Protein AF-0000000080647708 (afdb_homodimer)

pLDDT: mean 95.14, std 8.11, range [43.97, 98.75]

Radius of gyration: 17.94 Å; Cα contacts (8 Å, |Δi|>4): 300; chains: 2; bounding box: 40×50×44 Å

Foldseek 3Di:
DPDPVLLQVLQLLLQQLLCCVQPNGHPPRVRSNVLLVQLLVQLQVVCVVVPHDADDSVSSSVSSNVSSNVVVVVVVVVVVVD/DPDPVLLQVLQLLLQQLLCCVQPNGHPPRVRSNVLLVQLLVQLQVVCVVVPHDADDSVSSSVSSNVSSNVVVVVVVVVVVVD

Structure (mmCIF, N/CA/C/O backbone):
data_AF-0000000080647708-model_v1
#
loop_
_entity.id
_entity.type
_entity.pdbx_description
1 polymer 'Transglycosylase-associated protein'
#
loop_
_atom_site.group_PDB
_atom_site.id
_atom_site.type_symbol
_atom_site.label_atom_id
_atom_site.label_alt_id
_atom_site.label_comp_id
_atom_site.label_asym_id
_atom_site.label_entity_id
_atom_site.label_seq_id
_atom_site.pdbx_PDB_ins_code
_atom_site.Cartn_x
_atom_site.Cartn_y
_atom_site.Cartn_z
_atom_site.occupancy
_atom_site.B_iso_or_equiv
_atom_site.auth_seq_id
_atom_site.auth_comp_id
_atom_site.auth_asym_id
_atom_site.auth_atom_id
_atom_site.pdbx_PDB_model_num
ATOM 1 N N . MET A 1 1 ? 17.453 -4.258 -14.383 1 43.97 1 MET A N 1
ATOM 2 C CA . MET A 1 1 ? 16.656 -5.141 -15.234 1 43.97 1 MET A CA 1
ATOM 3 C C . MET A 1 1 ? 16.359 -6.457 -14.531 1 43.97 1 MET A C 1
ATOM 5 O O . MET A 1 1 ? 17.266 -7.082 -13.969 1 43.97 1 MET A O 1
ATOM 9 N N . PHE A 1 2 ? 15.258 -6.461 -14 1 56.5 2 PHE A N 1
ATOM 10 C CA . PHE A 1 2 ? 14.961 -7.703 -13.305 1 56.5 2 PHE A CA 1
ATOM 11 C C . PHE A 1 2 ? 15.195 -8.906 -14.219 1 56.5 2 PHE A C 1
ATOM 13 O O . PHE A 1 2 ? 14.742 -8.914 -15.359 1 56.5 2 PHE A O 1
ATOM 20 N N . SER A 1 3 ? 16.219 -9.617 -13.914 1 75.88 3 SER A N 1
ATOM 21 C CA . SER A 1 3 ? 16.422 -10.875 -14.609 1 75.88 3 SER A CA 1
ATOM 22 C C . SER A 1 3 ? 15.203 -11.789 -14.484 1 75.88 3 SER A C 1
ATOM 24 O O . SER A 1 3 ? 14.352 -11.578 -13.617 1 75.88 3 SER A O 1
ATOM 26 N N . TRP A 1 4 ? 14.969 -12.578 -15.609 1 86.25 4 TRP A N 1
ATOM 27 C CA . TRP A 1 4 ? 13.883 -13.555 -15.656 1 86.25 4 TRP A CA 1
ATOM 28 C C . TRP A 1 4 ? 13.828 -14.367 -14.367 1 86.25 4 TRP A C 1
ATOM 30 O O . TRP A 1 4 ? 12.742 -14.734 -13.906 1 86.25 4 TRP A O 1
ATOM 40 N N . LEU A 1 5 ? 14.984 -14.531 -13.789 1 89.31 5 LEU A N 1
ATOM 41 C CA . LEU A 1 5 ? 15.055 -15.344 -12.57 1 89.31 5 LEU A CA 1
ATOM 42 C C . LEU A 1 5 ? 14.383 -14.625 -11.406 1 89.31 5 LEU A C 1
ATOM 44 O O . LEU A 1 5 ? 13.625 -15.242 -10.648 1 89.31 5 LEU A O 1
ATOM 48 N N . TRP A 1 6 ? 14.664 -13.367 -11.289 1 90.19 6 TRP A N 1
ATOM 49 C CA . TRP A 1 6 ? 14.062 -12.594 -10.211 1 90.19 6 TRP A CA 1
ATOM 50 C C . TRP A 1 6 ? 12.547 -12.523 -10.367 1 90.19 6 TRP A C 1
ATOM 52 O O . TRP A 1 6 ? 11.812 -12.523 -9.375 1 90.19 6 TR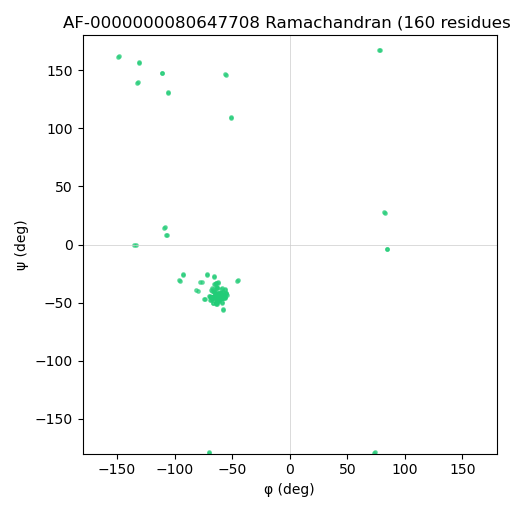P A O 1
ATOM 62 N N . PHE A 1 7 ? 12.164 -12.5 -11.609 1 90.75 7 PHE A N 1
ATOM 63 C CA . PHE A 1 7 ? 10.734 -12.445 -11.898 1 90.75 7 PHE A CA 1
ATOM 64 C C . PHE A 1 7 ? 10.031 -13.695 -11.375 1 90.75 7 PHE A C 1
ATOM 66 O O . PHE A 1 7 ? 8.961 -13.602 -10.773 1 90.75 7 PHE A O 1
ATOM 73 N N . LEU A 1 8 ? 10.664 -14.781 -11.586 1 92.75 8 LEU A N 1
ATOM 74 C CA . LEU A 1 8 ? 10.094 -16.047 -11.156 1 92.75 8 LEU A CA 1
ATOM 75 C C . LEU A 1 8 ? 10.062 -16.156 -9.641 1 92.75 8 LEU A C 1
ATOM 77 O O . LEU A 1 8 ? 9.055 -16.562 -9.055 1 92.75 8 LEU A O 1
ATOM 81 N N . ILE A 1 9 ? 11.164 -15.773 -9.062 1 96.19 9 ILE A N 1
ATOM 82 C CA . ILE A 1 9 ? 11.281 -15.844 -7.605 1 96.19 9 ILE A CA 1
ATOM 83 C C . ILE A 1 9 ? 10.242 -14.922 -6.961 1 96.19 9 ILE A C 1
ATOM 85 O O . ILE A 1 9 ? 9.539 -15.328 -6.031 1 96.19 9 ILE A O 1
ATOM 89 N N . ILE A 1 10 ? 10.156 -13.688 -7.48 1 96.44 10 ILE A N 1
ATOM 90 C CA . ILE A 1 10 ? 9.188 -12.719 -6.977 1 96.44 10 ILE A CA 1
ATOM 91 C C . ILE A 1 10 ? 7.777 -13.289 -7.102 1 96.44 10 ILE A C 1
ATOM 93 O O . ILE A 1 10 ? 6.973 -13.18 -6.172 1 96.44 10 ILE A O 1
ATOM 97 N N . GLY A 1 11 ? 7.527 -13.852 -8.219 1 96.56 11 GLY A N 1
ATOM 98 C CA . GLY A 1 11 ? 6.223 -14.438 -8.469 1 96.56 11 GLY A CA 1
ATOM 99 C C . GLY A 1 11 ? 5.867 -15.539 -7.488 1 96.56 11 GLY A C 1
ATOM 100 O O . GLY A 1 11 ? 4.754 -15.57 -6.957 1 96.56 11 GLY A O 1
ATOM 101 N N . ILE A 1 12 ? 6.836 -16.375 -7.258 1 97.88 12 ILE A N 1
ATOM 102 C CA . ILE A 1 12 ? 6.609 -17.516 -6.383 1 97.88 12 ILE A CA 1
ATOM 103 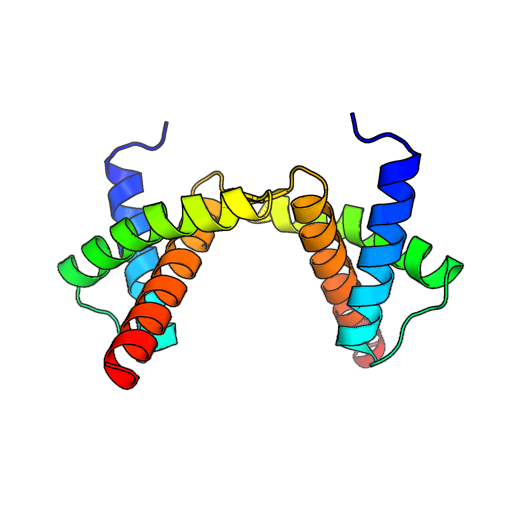C C . ILE A 1 12 ? 6.379 -17.031 -4.953 1 97.88 12 ILE A C 1
ATOM 105 O O . ILE A 1 12 ? 5.449 -17.484 -4.285 1 97.88 12 ILE A O 1
ATOM 109 N N . ILE A 1 13 ? 7.176 -16.156 -4.523 1 98.44 13 ILE A N 1
ATOM 110 C CA . ILE A 1 13 ? 7.062 -15.625 -3.168 1 98.44 13 ILE A CA 1
ATOM 111 C C . ILE A 1 13 ? 5.73 -14.891 -3.012 1 98.44 13 ILE A C 1
ATOM 113 O O . ILE A 1 13 ? 5 -15.117 -2.043 1 98.44 13 ILE A O 1
ATOM 117 N N . ALA A 1 14 ? 5.457 -14.016 -4.004 1 98.75 14 ALA A N 1
ATOM 118 C CA . ALA A 1 14 ? 4.234 -13.219 -3.934 1 98.75 14 ALA A CA 1
ATOM 119 C C . ALA A 1 14 ? 2.996 -14.109 -3.99 1 98.75 14 ALA A C 1
ATOM 121 O O . ALA A 1 14 ? 2.025 -13.875 -3.266 1 98.75 14 ALA A O 1
ATOM 122 N N . GLY A 1 15 ? 3.033 -15.039 -4.855 1 98.62 15 GLY A N 1
ATOM 123 C CA . GLY A 1 15 ? 1.925 -15.977 -4.93 1 98.62 15 GLY A CA 1
ATOM 124 C C . GLY A 1 15 ? 1.7 -16.734 -3.639 1 98.62 15 GLY A C 1
ATOM 125 O O . GLY A 1 15 ? 0.561 -16.906 -3.203 1 98.62 15 GLY A O 1
ATOM 126 N N . TRP A 1 16 ? 2.797 -17.234 -3.078 1 98.69 16 TRP A N 1
ATOM 127 C CA . TRP A 1 16 ? 2.742 -17.953 -1.802 1 98.69 16 TRP A CA 1
ATOM 128 C C . TRP A 1 16 ? 2.156 -17.047 -0.711 1 98.69 16 TRP A C 1
ATOM 130 O O . TRP A 1 16 ? 1.28 -17.484 0.043 1 98.69 16 TRP A O 1
ATOM 140 N N . LEU A 1 17 ? 2.588 -15.883 -0.644 1 98.62 17 LEU A N 1
ATOM 141 C CA . LEU A 1 17 ? 2.09 -14.922 0.334 1 98.62 17 LEU A CA 1
ATOM 142 C C . LEU A 1 17 ? 0.599 -14.672 0.138 1 98.62 17 LEU A C 1
ATOM 144 O O . LEU A 1 17 ? -0.159 -14.617 1.11 1 98.62 17 LEU A O 1
ATOM 148 N N . ALA A 1 18 ? 0.232 -14.469 -1.097 1 98.75 18 ALA A N 1
ATOM 149 C CA . ALA A 1 18 ? -1.18 -14.234 -1.39 1 98.75 18 ALA A CA 1
ATOM 150 C C . ALA A 1 18 ? -2.039 -15.406 -0.922 1 98.75 18 ALA A C 1
ATOM 152 O O . ALA A 1 18 ? -3.127 -15.203 -0.376 1 98.75 18 ALA A O 1
ATOM 153 N N . GLY A 1 19 ? -1.562 -16.578 -1.135 1 98.44 19 GLY A N 1
ATOM 154 C CA . GLY A 1 19 ? -2.256 -17.766 -0.662 1 98.44 19 GLY A CA 1
ATOM 155 C C . GLY A 1 19 ? -2.385 -17.828 0.848 1 98.44 19 GLY A C 1
ATOM 156 O O . GLY A 1 19 ? -3.461 -18.125 1.374 1 98.44 19 GLY A O 1
ATOM 157 N N . ARG A 1 20 ? -1.35 -17.5 1.48 1 98.19 20 ARG A N 1
ATOM 158 C CA . ARG A 1 20 ? -1.358 -17.5 2.939 1 98.19 20 ARG A CA 1
ATOM 159 C C . ARG A 1 20 ? -2.371 -16.5 3.48 1 98.19 20 ARG A C 1
ATOM 161 O O . ARG A 1 20 ? -3.035 -16.75 4.484 1 98.19 20 ARG A O 1
ATOM 168 N N . ILE A 1 21 ? -2.562 -15.508 2.854 1 98.19 21 ILE A N 1
ATOM 169 C CA . ILE A 1 21 ? -3.439 -14.422 3.285 1 98.19 21 ILE A CA 1
ATOM 170 C C . ILE A 1 21 ? -4.891 -14.789 2.99 1 98.19 21 ILE A C 1
ATOM 172 O O . ILE A 1 21 ? -5.781 -14.516 3.801 1 98.19 21 ILE A O 1
ATOM 176 N N . THR A 1 22 ? -5.102 -15.383 1.878 1 97.56 22 THR A N 1
ATOM 177 C CA . THR A 1 22 ? -6.477 -15.531 1.408 1 97.56 22 THR A CA 1
ATOM 178 C C . THR A 1 22 ? -7.039 -16.891 1.797 1 97.56 22 THR A C 1
ATOM 180 O O . THR A 1 22 ? -8.25 -17.047 1.973 1 97.56 22 THR A O 1
ATOM 183 N N . ARG A 1 23 ? -6.16 -17.844 1.847 1 95.94 23 ARG A N 1
ATOM 184 C CA . ARG A 1 23 ? -6.715 -19.172 2.062 1 95.94 23 ARG A CA 1
ATOM 185 C C . ARG A 1 23 ? -5.938 -19.922 3.141 1 95.94 23 ARG A C 1
ATOM 187 O O . ARG A 1 23 ? -6.23 -21.078 3.428 1 95.94 23 ARG A O 1
ATOM 194 N N . GLY A 1 24 ? -4.969 -19.312 3.664 1 97.25 24 GLY A N 1
ATOM 195 C CA . GLY A 1 24 ? -4.223 -19.891 4.77 1 97.25 24 GLY A CA 1
ATOM 196 C C . GLY A 1 24 ? -3.131 -20.844 4.316 1 97.25 24 GLY A C 1
ATOM 197 O O . GLY A 1 24 ? -2.357 -21.344 5.137 1 97.25 24 GLY A O 1
ATOM 198 N N . LYS A 1 25 ? -3.025 -21.094 3.078 1 97.25 25 LYS A N 1
ATOM 199 C CA . LYS A 1 25 ? -1.978 -21.984 2.564 1 97.25 25 LYS A CA 1
ATOM 200 C C . LYS A 1 25 ? -1.551 -21.562 1.16 1 97.25 25 LYS A C 1
ATOM 202 O O . LYS A 1 25 ? -2.277 -20.844 0.473 1 97.25 25 LYS A O 1
ATOM 207 N N . GLY A 1 26 ? -0.369 -22.016 0.72 1 97.06 26 GLY A N 1
ATOM 208 C CA . GLY A 1 26 ? 0.099 -21.75 -0.631 1 97.06 26 GLY A CA 1
ATOM 209 C C . GLY A 1 26 ? -0.686 -22.5 -1.692 1 97.06 26 GLY A C 1
ATOM 210 O O . GLY A 1 26 ? -1.611 -23.25 -1.374 1 97.06 26 GLY A O 1
ATOM 211 N N . PHE A 1 27 ? -0.276 -22.297 -2.93 1 97.75 27 PHE A N 1
ATOM 212 C CA . PHE A 1 27 ? -0.912 -22.922 -4.082 1 97.75 27 PHE A CA 1
ATOM 213 C C . PHE A 1 27 ? -0.013 -24 -4.68 1 97.75 27 PHE A C 1
ATOM 215 O O . PHE A 1 27 ? -0.294 -24.516 -5.762 1 97.75 27 PHE A O 1
ATOM 222 N N . GLY A 1 28 ? 0.939 -24.359 -3.914 1 97.12 28 GLY A N 1
ATOM 223 C CA . GLY A 1 28 ? 1.996 -25.141 -4.531 1 97.12 28 GLY A CA 1
ATOM 224 C C . GLY A 1 28 ? 2.959 -24.297 -5.352 1 97.12 28 GLY A C 1
ATOM 225 O O . GLY A 1 28 ? 2.725 -23.109 -5.57 1 97.12 28 GLY A O 1
ATOM 226 N N . LEU A 1 29 ? 4.105 -24.875 -5.742 1 96.75 29 LEU A N 1
ATOM 227 C CA . LEU A 1 29 ? 5.152 -24.125 -6.434 1 96.75 29 LEU A CA 1
ATOM 228 C C . LEU A 1 29 ? 4.617 -23.5 -7.723 1 96.75 29 LEU A C 1
ATOM 230 O O . LEU A 1 29 ? 4.766 -22.297 -7.949 1 96.75 29 LEU A O 1
ATOM 234 N N . VAL A 1 30 ? 4.082 -24.312 -8.555 1 97 30 VAL A N 1
ATOM 235 C CA . VAL A 1 30 ? 3.568 -23.859 -9.844 1 97 30 VAL A CA 1
ATOM 236 C C . VAL A 1 30 ? 2.395 -22.906 -9.625 1 97 30 VAL A C 1
ATOM 238 O O . VAL A 1 30 ? 2.301 -21.859 -10.281 1 97 30 VAL A O 1
ATOM 241 N N . GLY A 1 31 ? 1.458 -23.234 -8.719 1 97.81 31 GLY A N 1
ATOM 242 C CA . GLY A 1 31 ? 0.325 -22.375 -8.406 1 97.81 31 GLY A CA 1
ATOM 243 C C . GLY A 1 31 ? 0.734 -21.016 -7.867 1 97.81 31 GLY A C 1
ATOM 244 O O . GLY A 1 31 ? 0.149 -20 -8.234 1 97.81 31 GLY A O 1
ATOM 245 N N . ASN A 1 32 ? 1.68 -21.016 -7.039 1 98.56 32 ASN A N 1
ATOM 246 C CA . ASN A 1 32 ? 2.219 -19.766 -6.52 1 98.56 32 ASN A CA 1
ATOM 247 C C . ASN A 1 32 ? 2.814 -18.906 -7.629 1 98.56 32 ASN A C 1
ATOM 249 O O . ASN A 1 32 ? 2.635 -17.688 -7.641 1 98.56 32 ASN A O 1
ATOM 253 N N . MET A 1 33 ? 3.49 -19.547 -8.484 1 97.88 33 MET A N 1
ATOM 254 C CA . MET A 1 33 ? 4.094 -18.828 -9.609 1 97.88 33 MET A CA 1
ATOM 255 C C . MET A 1 33 ? 3.021 -18.188 -10.484 1 97.88 33 MET A C 1
ATOM 257 O O . MET A 1 33 ? 3.141 -17.031 -10.875 1 97.88 33 MET A O 1
ATOM 261 N N . VAL A 1 34 ? 2.031 -18.969 -10.844 1 97.94 34 VAL A N 1
ATOM 262 C CA . VAL A 1 34 ? 0.954 -18.5 -11.703 1 97.94 34 VAL A CA 1
ATOM 263 C C . VAL A 1 34 ? 0.217 -17.344 -11.023 1 97.94 34 VAL A C 1
ATOM 265 O O . VAL A 1 34 ? -0.001 -16.297 -11.641 1 97.94 34 VAL A O 1
ATOM 268 N N . MET A 1 35 ? -0.093 -17.516 -9.797 1 98.06 35 MET A N 1
ATOM 269 C CA . MET A 1 35 ? -0.817 -16.484 -9.07 1 98.06 35 MET A CA 1
ATOM 270 C C . MET A 1 35 ? 0.033 -15.227 -8.922 1 98.06 35 MET A C 1
ATOM 272 O O . MET A 1 35 ? -0.485 -14.109 -8.984 1 98.06 35 MET A O 1
ATOM 276 N N . GLY A 1 36 ? 1.309 -15.43 -8.641 1 97.75 36 GLY A N 1
ATOM 277 C CA . GLY A 1 36 ? 2.221 -14.297 -8.539 1 97.75 36 GLY A CA 1
ATOM 278 C C . GLY A 1 36 ? 2.312 -13.492 -9.82 1 97.75 36 GLY A C 1
ATOM 279 O O . GLY A 1 36 ? 2.361 -12.266 -9.789 1 97.75 36 GLY A O 1
ATOM 280 N N . VAL A 1 37 ? 2.352 -14.203 -10.898 1 97.44 37 VAL A N 1
ATOM 281 C CA . VAL A 1 37 ? 2.408 -13.562 -12.203 1 97.44 37 VAL A CA 1
ATOM 282 C C . VAL A 1 37 ? 1.134 -12.758 -12.445 1 97.44 37 VAL A C 1
ATOM 284 O O . VAL A 1 37 ? 1.193 -11.594 -12.844 1 97.44 37 VAL A O 1
ATOM 287 N N . ILE A 1 38 ? 0.023 -13.367 -12.242 1 98.38 38 ILE A N 1
ATOM 288 C CA . ILE A 1 38 ? -1.248 -12.664 -12.352 1 98.38 38 ILE A CA 1
ATOM 289 C C . ILE A 1 38 ? -1.242 -11.445 -11.43 1 98.38 38 ILE A C 1
ATOM 291 O O . ILE A 1 38 ? -1.651 -10.352 -11.828 1 98.38 38 ILE A O 1
ATOM 295 N N . GLY A 1 39 ? -0.738 -11.633 -10.289 1 98.44 39 GLY A N 1
ATOM 296 C CA . GLY A 1 39 ? -0.662 -10.57 -9.305 1 98.44 39 GLY A CA 1
ATOM 297 C C . GLY A 1 39 ? 0.226 -9.422 -9.734 1 98.44 39 GLY A C 1
ATOM 298 O O . GLY A 1 39 ? -0.085 -8.258 -9.469 1 98.44 39 GLY A O 1
ATOM 299 N N . ALA A 1 40 ? 1.321 -9.727 -10.281 1 97.44 40 ALA A N 1
ATOM 300 C CA . ALA A 1 40 ? 2.238 -8.695 -10.758 1 97.44 40 ALA A CA 1
ATOM 301 C C . ALA A 1 40 ? 1.559 -7.785 -11.781 1 97.44 40 ALA A C 1
ATOM 303 O O . ALA A 1 40 ? 1.735 -6.566 -11.75 1 97.44 40 ALA A O 1
ATOM 304 N N . PHE A 1 41 ? 0.837 -8.375 -12.672 1 97.5 41 PHE A N 1
ATOM 305 C CA . PHE A 1 41 ? 0.137 -7.594 -13.688 1 97.5 41 PHE A CA 1
ATOM 306 C C . PHE A 1 41 ? -0.996 -6.785 -13.062 1 97.5 41 PHE A C 1
ATOM 308 O O . PHE A 1 41 ? -1.128 -5.59 -13.328 1 97.5 41 PHE A O 1
ATOM 315 N N . VAL A 1 42 ? -1.804 -7.43 -12.242 1 98.19 42 VAL A N 1
ATOM 316 C CA . VAL A 1 42 ? -2.928 -6.762 -11.594 1 98.19 42 VAL A CA 1
ATOM 317 C C . VAL A 1 42 ? -2.41 -5.691 -10.633 1 98.19 42 VAL A C 1
ATOM 319 O O . VAL A 1 42 ? -2.91 -4.566 -10.617 1 98.19 42 VAL A O 1
ATOM 322 N N . GLY A 1 43 ? -1.405 -6.078 -9.859 1 98 43 GLY A N 1
ATOM 323 C CA . GLY A 1 43 ? -0.799 -5.137 -8.93 1 98 43 GLY A CA 1
ATOM 324 C C . GLY A 1 43 ? -0.185 -3.932 -9.617 1 98 43 GLY A C 1
ATOM 325 O O . GLY A 1 43 ? -0.342 -2.801 -9.156 1 98 43 GLY A O 1
ATOM 326 N N . GLY A 1 44 ? 0.56 -4.246 -10.656 1 96.75 44 GLY A N 1
ATOM 327 C CA . GLY A 1 44 ? 1.103 -3.145 -11.438 1 96.75 44 GLY A CA 1
ATOM 328 C C . GLY A 1 44 ? 0.038 -2.186 -11.938 1 96.75 44 GLY A C 1
ATOM 329 O O . GLY A 1 44 ? 0.218 -0.967 -11.883 1 96.75 44 GLY A O 1
ATOM 330 N N . PHE A 1 45 ? -1.048 -2.742 -12.398 1 97.56 45 PHE A N 1
ATOM 331 C CA . PHE A 1 45 ? -2.156 -1.936 -12.891 1 97.56 45 PHE A CA 1
ATOM 332 C C . PHE A 1 45 ? -2.805 -1.149 -11.758 1 97.56 45 PHE A C 1
ATOM 334 O O . PHE A 1 45 ? -3.01 0.061 -11.875 1 97.56 45 PHE A O 1
ATOM 341 N N . LEU A 1 46 ? -3.062 -1.782 -10.625 1 97.25 46 LEU A N 1
ATOM 342 C CA . LEU A 1 46 ? -3.734 -1.167 -9.484 1 97.25 46 LEU A CA 1
ATOM 343 C C . LEU A 1 46 ? -2.869 -0.075 -8.867 1 97.25 46 LEU A C 1
ATOM 345 O O . LEU A 1 46 ? -3.363 1.009 -8.547 1 97.25 46 LEU A O 1
ATOM 349 N N . PHE A 1 47 ? -1.616 -0.416 -8.594 1 97.81 47 PHE A N 1
ATOM 350 C CA . PHE A 1 47 ? -0.692 0.567 -8.039 1 97.81 47 PHE A CA 1
ATOM 351 C C . PHE A 1 47 ? -0.538 1.755 -8.984 1 97.81 47 PHE A C 1
ATOM 353 O O . PHE A 1 47 ? -0.487 2.904 -8.539 1 97.81 47 PHE A O 1
ATOM 360 N N . GLY A 1 48 ? -0.521 1.468 -10.25 1 96.62 48 GLY A N 1
ATOM 361 C CA . GLY A 1 48 ? -0.465 2.533 -11.234 1 96.62 48 GLY A CA 1
ATOM 362 C C . GLY A 1 48 ? -1.679 3.443 -11.203 1 96.62 48 GLY A C 1
ATOM 363 O O . GLY A 1 48 ? -1.554 4.66 -11.359 1 96.62 48 GLY A O 1
ATOM 364 N N . LEU A 1 49 ? -2.824 2.893 -10.969 1 95.25 49 LEU A N 1
ATOM 365 C CA . LEU A 1 49 ? -4.074 3.645 -10.945 1 95.25 49 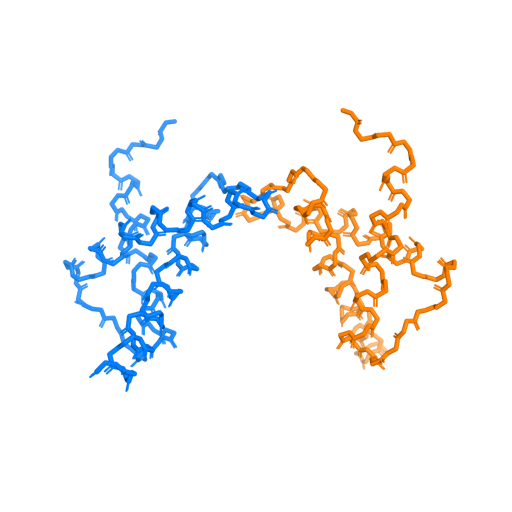LEU A CA 1
ATOM 366 C C . LEU A 1 49 ? -4.086 4.641 -9.789 1 95.25 49 LEU A C 1
ATOM 368 O O . LEU A 1 49 ? -4.719 5.695 -9.883 1 95.25 49 LEU A O 1
ATOM 372 N N . VAL A 1 50 ? -3.342 4.285 -8.727 1 95.25 50 VAL A N 1
ATOM 373 C CA . VAL A 1 50 ? -3.414 5.141 -7.551 1 95.25 50 VAL A CA 1
ATOM 374 C C . VAL A 1 50 ? -2.127 5.949 -7.422 1 95.25 50 VAL A C 1
ATOM 376 O O . VAL A 1 50 ? -1.861 6.543 -6.371 1 95.25 50 VAL A O 1
ATOM 379 N N . GLY A 1 51 ? -1.365 5.84 -8.422 1 95.81 51 GLY A N 1
ATOM 380 C CA . GLY A 1 51 ? -0.169 6.668 -8.445 1 95.81 51 GLY A CA 1
ATOM 381 C C . GLY A 1 51 ? 0.975 6.086 -7.633 1 95.81 51 GLY A C 1
ATOM 382 O O . GLY A 1 51 ? 1.763 6.828 -7.043 1 95.81 51 GLY A O 1
ATOM 383 N N . LEU A 1 52 ? 0.974 4.871 -7.535 1 96.69 52 LEU A N 1
ATOM 384 C CA . LEU A 1 52 ? 2.076 4.184 -6.875 1 96.69 52 LEU A CA 1
ATOM 385 C C . LEU A 1 52 ? 2.898 3.381 -7.875 1 96.69 52 LEU A C 1
ATOM 387 O O . LEU A 1 52 ? 2.377 2.943 -8.906 1 96.69 52 LEU A O 1
ATOM 391 N N . SER A 1 53 ? 4.094 3.314 -7.59 1 96.62 53 SER A N 1
ATOM 392 C CA . SER A 1 53 ? 4.98 2.459 -8.367 1 96.62 53 SER A CA 1
ATOM 393 C C . SER A 1 53 ? 5.852 1.596 -7.465 1 96.62 53 SER A C 1
ATOM 395 O O . SER A 1 53 ? 6.316 2.055 -6.418 1 96.62 53 SER A O 1
ATOM 397 N N . ALA A 1 54 ? 5.98 0.359 -7.93 1 95.56 54 ALA A N 1
ATOM 398 C CA . ALA A 1 54 ? 6.805 -0.584 -7.18 1 95.56 54 ALA A CA 1
ATOM 399 C C . ALA A 1 54 ? 8.141 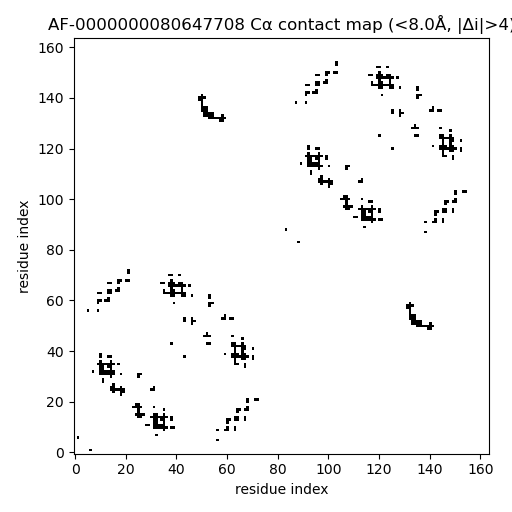-0.827 -7.887 1 95.56 54 ALA A C 1
ATOM 401 O O . ALA A 1 54 ? 8.172 -1.05 -9.094 1 95.56 54 ALA A O 1
ATOM 402 N N . HIS A 1 55 ? 9.109 -0.696 -7.062 1 92.75 55 HIS A N 1
ATOM 403 C CA . HIS A 1 55 ? 10.453 -0.914 -7.594 1 92.75 55 HIS A CA 1
ATOM 404 C C . HIS A 1 55 ? 11.25 -1.861 -6.703 1 92.75 55 HIS A C 1
ATOM 406 O O . HIS A 1 55 ? 10.875 -2.102 -5.551 1 92.75 55 HIS A O 1
ATOM 412 N N . GLY A 1 56 ? 12.258 -2.475 -7.32 1 92.19 56 GLY A N 1
ATOM 413 C CA . GLY A 1 56 ? 13.117 -3.365 -6.559 1 92.19 56 GLY A CA 1
ATOM 414 C C . GLY A 1 56 ? 12.461 -4.684 -6.211 1 92.19 56 GLY A C 1
ATOM 415 O O . GLY A 1 56 ? 11.352 -4.969 -6.668 1 92.19 56 GLY A O 1
ATOM 416 N N . PHE A 1 57 ? 13.234 -5.438 -5.527 1 94.06 57 PHE A N 1
ATOM 417 C CA . PHE A 1 57 ? 12.812 -6.797 -5.191 1 94.06 57 PHE A CA 1
ATOM 418 C C . PHE A 1 57 ? 11.641 -6.777 -4.223 1 94.06 57 PHE A C 1
ATOM 420 O O . PHE A 1 57 ? 10.594 -7.363 -4.5 1 94.06 57 PHE A O 1
ATOM 427 N N . VAL A 1 58 ? 11.727 -6.02 -3.242 1 95.94 58 VAL A N 1
ATOM 428 C CA . VAL A 1 58 ? 10.734 -6.008 -2.172 1 95.94 58 VAL A CA 1
ATOM 429 C C . VAL A 1 58 ? 9.453 -5.328 -2.66 1 95.94 58 VAL A C 1
ATOM 431 O O . VAL A 1 58 ? 8.352 -5.836 -2.441 1 95.94 58 VAL A O 1
ATOM 434 N N . GLY A 1 59 ? 9.578 -4.16 -3.32 1 96.88 59 GLY A N 1
ATOM 435 C CA . GLY A 1 59 ? 8.422 -3.461 -3.857 1 96.88 59 GLY A CA 1
ATOM 436 C C . GLY A 1 59 ? 7.605 -4.309 -4.812 1 96.88 59 GLY A C 1
ATOM 437 O O . GLY A 1 59 ? 6.371 -4.262 -4.793 1 96.88 59 GLY A O 1
ATOM 438 N N . SER A 1 60 ? 8.305 -5.066 -5.598 1 96.69 60 SER A N 1
ATOM 439 C CA . SER A 1 60 ? 7.641 -5.934 -6.562 1 96.69 60 SER A CA 1
ATOM 440 C C . SER A 1 60 ? 6.859 -7.043 -5.867 1 96.69 60 SER A C 1
ATOM 442 O O . SER A 1 60 ? 5.781 -7.426 -6.32 1 96.69 60 SER A O 1
ATOM 444 N N . ILE A 1 61 ? 7.477 -7.547 -4.824 1 98.12 61 ILE A N 1
ATOM 445 C CA . ILE A 1 61 ? 6.805 -8.602 -4.07 1 98.12 61 ILE A CA 1
ATOM 446 C C . ILE A 1 61 ? 5.52 -8.055 -3.455 1 98.12 61 ILE A C 1
ATOM 448 O O . ILE A 1 61 ? 4.469 -8.695 -3.512 1 98.12 61 ILE A O 1
ATOM 452 N N . ILE A 1 62 ? 5.613 -6.848 -2.91 1 98.38 62 ILE A N 1
ATOM 453 C CA . ILE A 1 62 ? 4.457 -6.219 -2.279 1 98.38 62 ILE A CA 1
ATOM 454 C C . ILE A 1 62 ? 3.369 -5.977 -3.322 1 98.38 62 ILE A C 1
ATOM 456 O O . ILE A 1 62 ? 2.213 -6.359 -3.123 1 98.38 62 ILE A O 1
ATOM 460 N N . ALA A 1 63 ? 3.723 -5.352 -4.426 1 98.25 63 ALA A N 1
ATOM 461 C CA . ALA A 1 63 ? 2.752 -5.043 -5.473 1 98.25 63 ALA A CA 1
ATOM 462 C C . ALA A 1 63 ? 2.111 -6.316 -6.02 1 98.25 63 ALA A C 1
ATOM 464 O O . ALA A 1 63 ? 0.898 -6.363 -6.238 1 98.25 63 ALA A O 1
ATOM 465 N N . ALA A 1 64 ? 2.953 -7.289 -6.289 1 98.5 64 ALA A N 1
ATOM 466 C CA . ALA A 1 64 ? 2.453 -8.547 -6.84 1 98.5 64 ALA A CA 1
ATOM 467 C C . ALA A 1 64 ? 1.548 -9.258 -5.84 1 98.5 64 ALA A C 1
ATOM 469 O O . ALA A 1 64 ? 0.543 -9.867 -6.223 1 98.5 64 ALA A O 1
ATOM 470 N N . THR A 1 65 ? 1.9 -9.25 -4.559 1 98.75 65 THR A N 1
ATOM 471 C CA . THR A 1 65 ? 1.083 -9.883 -3.525 1 98.75 65 THR A CA 1
ATOM 472 C C . THR A 1 65 ? -0.28 -9.195 -3.428 1 98.75 65 THR A C 1
ATOM 474 O O . THR A 1 65 ? -1.316 -9.867 -3.453 1 98.75 65 THR A O 1
ATOM 477 N N . VAL A 1 66 ? -0.263 -7.836 -3.373 1 98.62 66 VAL A N 1
ATOM 478 C CA . VAL A 1 66 ? -1.507 -7.074 -3.303 1 98.62 66 VAL A CA 1
ATOM 479 C C . VAL A 1 66 ? -2.359 -7.367 -4.535 1 98.62 66 VAL A C 1
ATOM 481 O O . VAL A 1 66 ? -3.572 -7.562 -4.43 1 98.62 66 VAL A O 1
ATOM 484 N N . GLY A 1 67 ? -1.724 -7.367 -5.629 1 98.56 67 GLY A N 1
ATOM 485 C CA . GLY A 1 67 ? -2.416 -7.672 -6.871 1 98.56 67 GLY A CA 1
ATOM 486 C C . GLY A 1 67 ? -3.064 -9.047 -6.871 1 98.56 67 GLY A C 1
ATOM 487 O O . GLY A 1 67 ? -4.219 -9.188 -7.27 1 98.56 67 GLY A O 1
ATOM 488 N N . ALA A 1 68 ? -2.295 -9.992 -6.422 1 98.75 68 ALA A N 1
ATOM 489 C CA . ALA A 1 68 ? -2.807 -11.359 -6.387 1 98.75 68 ALA A CA 1
ATOM 490 C C . ALA A 1 68 ? -3.965 -11.492 -5.402 1 98.75 68 ALA A C 1
ATOM 492 O O . ALA A 1 68 ? -4.98 -12.117 -5.707 1 98.75 68 ALA A O 1
ATOM 493 N N . VAL A 1 69 ? -3.867 -10.945 -4.242 1 98.75 69 VAL A N 1
ATOM 494 C CA . VAL A 1 69 ? -4.926 -10.977 -3.24 1 98.75 69 VAL A CA 1
ATOM 495 C C . VAL A 1 69 ? -6.195 -10.336 -3.805 1 98.75 69 VAL A C 1
ATOM 497 O O . VAL A 1 69 ? -7.285 -10.891 -3.68 1 98.75 69 VAL A O 1
ATOM 500 N N . ALA A 1 70 ? -6.035 -9.156 -4.352 1 98.69 70 ALA A N 1
ATOM 501 C CA . ALA A 1 70 ? -7.176 -8.469 -4.953 1 98.69 70 ALA A CA 1
ATOM 502 C C . ALA A 1 70 ? -7.828 -9.328 -6.031 1 98.69 70 ALA A C 1
ATOM 504 O O . ALA A 1 70 ? -9.055 -9.406 -6.113 1 98.69 70 ALA A O 1
ATOM 505 N N . PHE A 1 71 ? -6.988 -9.914 -6.898 1 98.19 71 PHE A N 1
ATOM 506 C CA . PHE A 1 71 ? -7.48 -10.773 -7.965 1 98.19 71 PHE A CA 1
ATOM 507 C C . PHE A 1 71 ? -8.312 -11.914 -7.395 1 98.19 71 PHE A C 1
ATOM 509 O O . PHE A 1 71 ? -9.414 -12.195 -7.879 1 98.19 71 PHE A O 1
ATOM 516 N N . ILE A 1 72 ? -7.824 -12.57 -6.328 1 98.12 72 ILE A N 1
ATOM 517 C CA . ILE A 1 72 ? -8.492 -13.719 -5.734 1 98.12 72 ILE A CA 1
ATOM 518 C C . ILE A 1 72 ? -9.82 -13.281 -5.109 1 98.12 72 ILE A C 1
ATOM 520 O O . ILE A 1 72 ? -10.859 -13.906 -5.336 1 98.12 72 ILE A O 1
ATOM 524 N N . TYR A 1 73 ? -9.805 -12.242 -4.41 1 97.81 73 TYR A N 1
ATOM 525 C CA . TYR A 1 73 ? -11.031 -11.781 -3.771 1 97.81 73 TYR A CA 1
ATOM 526 C C . TYR A 1 73 ? -12.055 -11.328 -4.812 1 97.81 73 TYR A C 1
ATOM 528 O O . TYR A 1 73 ?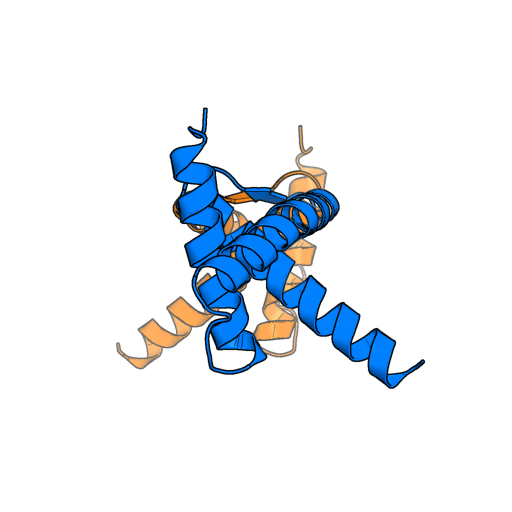 -13.258 -11.5 -4.621 1 97.81 73 TYR A O 1
ATOM 536 N N . LEU A 1 74 ? -11.531 -10.68 -5.863 1 97.62 74 LEU A N 1
ATOM 537 C CA . LEU A 1 74 ? -12.43 -10.289 -6.945 1 97.62 74 LEU A CA 1
ATOM 538 C C . LEU A 1 74 ? -13.078 -11.508 -7.586 1 97.62 74 LEU A C 1
ATOM 540 O O . LEU A 1 74 ? -14.289 -11.523 -7.816 1 97.62 74 LEU A O 1
ATOM 544 N N . THR A 1 75 ? -12.25 -12.492 -7.891 1 96.38 75 THR A N 1
ATOM 545 C CA . THR A 1 75 ? -12.758 -13.695 -8.531 1 96.38 75 THR A CA 1
ATOM 546 C C . THR A 1 75 ? -13.742 -14.422 -7.617 1 96.38 75 THR A C 1
ATOM 548 O O . THR A 1 75 ? -14.758 -14.945 -8.078 1 96.38 75 THR A O 1
ATOM 551 N N . ARG A 1 76 ? -13.492 -14.414 -6.324 1 96.5 76 ARG A N 1
ATOM 552 C CA . ARG A 1 76 ? -14.406 -15.023 -5.367 1 96.5 76 ARG A CA 1
ATOM 553 C C . ARG A 1 76 ? -15.734 -14.266 -5.316 1 96.5 76 ARG A C 1
ATOM 555 O O . ARG A 1 76 ? -16.797 -14.875 -5.219 1 96.5 76 ARG A O 1
ATOM 562 N N . TYR A 1 77 ? -15.609 -13.047 -5.273 1 97.06 77 TYR A N 1
ATOM 563 C CA . TYR A 1 77 ? -16.797 -12.203 -5.227 1 97.06 77 TYR A CA 1
ATOM 564 C C . TYR A 1 77 ? -17.672 -12.414 -6.461 1 97.06 77 TYR A C 1
ATOM 566 O O . TYR A 1 77 ? -18.891 -12.547 -6.352 1 97.06 77 TYR A O 1
ATOM 574 N N . LEU A 1 78 ? -17 -12.477 -7.688 1 96.38 78 LEU A N 1
ATOM 575 C CA . LEU A 1 78 ? -17.719 -12.648 -8.945 1 96.38 78 LEU A CA 1
ATOM 576 C C . LEU A 1 78 ? -18.391 -14.008 -9 1 96.38 78 LEU A C 1
ATOM 578 O O . LEU A 1 78 ? -19.5 -14.133 -9.539 1 96.38 78 LEU A O 1
ATOM 582 N N . LYS A 1 79 ? -17.766 -15 -8.422 1 95.31 79 LYS A N 1
ATOM 583 C CA . LYS A 1 79 ? -18.344 -16.344 -8.406 1 95.31 79 LYS A CA 1
ATOM 584 C C . LYS A 1 79 ? -19.547 -16.422 -7.465 1 95.31 79 LYS A C 1
ATOM 586 O O . LYS A 1 79 ? -20.469 -17.203 -7.684 1 95.31 79 LYS A O 1
ATOM 591 N N . LYS A 1 80 ? -19.531 -15.547 -6.48 1 94.81 80 LYS A N 1
ATOM 592 C CA . LYS A 1 80 ? -20.625 -15.523 -5.516 1 94.81 80 LYS A CA 1
ATOM 593 C C . LYS A 1 80 ? -21.875 -14.852 -6.105 1 94.81 80 LYS A C 1
ATOM 595 O O . LYS A 1 80 ? -23 -15.25 -5.812 1 94.81 80 LYS A O 1
ATOM 600 N N . ILE A 1 81 ? -21.703 -13.859 -6.992 1 94.81 81 ILE A N 1
ATOM 601 C CA . ILE A 1 81 ? -22.844 -13.125 -7.512 1 94.81 81 ILE A CA 1
ATOM 602 C C . ILE A 1 81 ? -23.328 -13.766 -8.812 1 94.81 81 ILE A C 1
ATOM 604 O O . ILE A 1 81 ? -24.453 -13.516 -9.258 1 94.81 81 ILE A O 1
ATOM 608 N N . GLY A 1 82 ? -22.359 -14.477 -9.531 1 77.88 82 GLY A N 1
ATOM 609 C CA . GLY A 1 82 ? -22.828 -15.195 -10.711 1 77.88 82 GLY A CA 1
ATOM 610 C C . GLY A 1 82 ? -23.344 -16.578 -10.398 1 77.88 82 GLY A C 1
ATOM 611 O O . GLY A 1 82 ? -24.391 -16.984 -10.922 1 77.88 82 GLY A O 1
ATOM 612 N N . MET B 1 1 ? 5.539 19.156 -11.391 1 44.25 1 MET B N 1
ATOM 613 C CA . MET B 1 1 ? 6.055 19.781 -10.172 1 44.25 1 MET B CA 1
ATOM 614 C C . MET B 1 1 ? 4.914 20.156 -9.234 1 44.25 1 MET B C 1
ATOM 616 O O . MET B 1 1 ? 3.906 20.719 -9.664 1 44.25 1 MET B O 1
ATOM 620 N N . PHE B 1 2 ? 4.754 19.328 -8.336 1 56.69 2 PHE B N 1
ATOM 621 C CA . PHE B 1 2 ? 3.654 19.672 -7.438 1 56.69 2 PHE B CA 1
ATOM 622 C C . PHE B 1 2 ? 3.791 21.094 -6.934 1 56.69 2 PHE B C 1
ATOM 624 O O . PHE B 1 2 ? 4.867 21.5 -6.492 1 56.69 2 PHE B O 1
ATOM 631 N N . SER B 1 3 ? 2.939 21.906 -7.383 1 76.25 3 SER B N 1
ATOM 632 C CA . SER B 1 3 ? 2.867 23.25 -6.836 1 76.25 3 SER B CA 1
ATOM 633 C C . SER B 1 3 ? 2.65 23.234 -5.324 1 76.25 3 SER B C 1
ATOM 635 O O . SER B 1 3 ? 2.254 22.203 -4.766 1 76.25 3 SER B O 1
ATOM 637 N N . TRP B 1 4 ? 3.26 24.297 -4.645 1 86.19 4 TRP B N 1
ATOM 638 C CA . TRP B 1 4 ? 3.123 24.469 -3.201 1 86.19 4 TRP B CA 1
ATOM 639 C C . TRP B 1 4 ? 1.673 24.281 -2.766 1 86.19 4 TRP B C 1
ATOM 641 O O . TRP B 1 4 ? 1.403 23.766 -1.68 1 86.19 4 TRP B O 1
ATOM 651 N N . LEU B 1 5 ? 0.788 24.641 -3.668 1 89.25 5 LEU B N 1
ATOM 652 C CA . LEU B 1 5 ? -0.631 24.562 -3.34 1 89.25 5 LEU B CA 1
ATOM 653 C C . LEU B 1 5 ? -1.084 23.109 -3.225 1 89.25 5 LEU B C 1
ATOM 655 O O . LEU B 1 5 ? -1.809 22.75 -2.291 1 89.25 5 LEU B O 1
ATOM 659 N N . TRP B 1 6 ? -0.661 22.312 -4.148 1 90.25 6 TRP B N 1
ATOM 660 C CA . TRP B 1 6 ? -1.029 20.906 -4.117 1 90.25 6 TRP B CA 1
ATOM 661 C C . TRP B 1 6 ? -0.45 20.219 -2.885 1 90.25 6 TRP B C 1
ATOM 663 O O . TRP B 1 6 ? -1.073 19.312 -2.318 1 90.25 6 TRP B O 1
ATOM 673 N N . PHE B 1 7 ? 0.708 20.719 -2.523 1 90.62 7 PHE B N 1
ATOM 674 C CA . PHE B 1 7 ? 1.358 20.156 -1.345 1 90.62 7 PHE B CA 1
ATOM 675 C C . PHE B 1 7 ? 0.51 20.375 -0.099 1 90.62 7 PHE B C 1
ATOM 677 O O . PHE B 1 7 ? 0.34 19.469 0.718 1 90.62 7 PHE B O 1
ATOM 684 N N . LEU B 1 8 ? -0.013 21.531 -0.021 1 92.69 8 LEU B N 1
ATOM 685 C CA . LEU B 1 8 ? -0.824 21.891 1.137 1 92.69 8 LEU B CA 1
ATOM 686 C C . LEU B 1 8 ? -2.133 21.109 1.147 1 92.69 8 LEU B C 1
ATOM 688 O O . LEU B 1 8 ? -2.541 20.594 2.189 1 92.69 8 LEU B O 1
ATOM 692 N N . ILE B 1 9 ? -2.729 21.062 -0.006 1 96.19 9 ILE B N 1
ATOM 693 C CA . ILE B 1 9 ? -4.008 20.359 -0.13 1 96.19 9 ILE B CA 1
ATOM 694 C C . ILE B 1 9 ? -3.824 18.875 0.201 1 96.19 9 ILE B C 1
ATOM 696 O O . ILE B 1 9 ? -4.605 18.312 0.968 1 96.19 9 ILE B O 1
ATOM 700 N N . ILE B 1 10 ? -2.773 18.281 -0.371 1 96.44 10 ILE B N 1
ATOM 701 C CA . ILE B 1 10 ? -2.463 16.891 -0.115 1 96.44 10 ILE B CA 1
ATOM 702 C C . ILE B 1 10 ? -2.25 16.672 1.382 1 96.44 10 ILE B C 1
ATOM 704 O O . ILE B 1 10 ? -2.76 15.703 1.954 1 96.44 10 ILE B O 1
ATOM 708 N N . GLY B 1 11 ? -1.514 17.547 1.937 1 96.56 11 GLY B N 1
ATOM 709 C CA . GLY B 1 11 ? -1.236 17.453 3.361 1 96.56 11 GLY B CA 1
ATOM 710 C C . GLY B 1 11 ? -2.488 17.5 4.219 1 96.56 11 GLY B C 1
ATOM 711 O O . GLY B 1 11 ? -2.645 16.703 5.141 1 96.56 11 GLY B O 1
ATOM 712 N N . ILE B 1 12 ? -3.35 18.406 3.85 1 97.88 12 ILE B N 1
ATOM 713 C CA . ILE B 1 12 ? -4.566 18.609 4.625 1 97.88 12 ILE B CA 1
ATOM 714 C C . ILE B 1 12 ? -5.469 17.375 4.492 1 97.88 12 ILE B C 1
ATOM 716 O O . ILE B 1 12 ? -5.996 16.875 5.484 1 97.88 12 ILE B O 1
ATOM 720 N N . ILE B 1 13 ? -5.613 16.906 3.328 1 98.44 13 ILE B N 1
ATOM 721 C CA . ILE B 1 13 ? -6.457 15.75 3.074 1 98.44 13 ILE B CA 1
ATOM 722 C C . ILE B 1 13 ? -5.875 14.523 3.779 1 98.44 13 ILE B C 1
ATOM 724 O O . ILE B 1 13 ? -6.594 13.797 4.465 1 98.44 13 ILE B O 1
ATOM 728 N N . ALA B 1 14 ? -4.559 14.336 3.576 1 98.75 14 ALA B N 1
ATOM 729 C CA . ALA B 1 14 ? -3.904 13.172 4.16 1 98.75 14 ALA B CA 1
ATOM 730 C C . ALA B 1 14 ? -3.953 13.219 5.684 1 98.75 14 ALA B C 1
ATOM 732 O O . ALA B 1 14 ? -4.184 12.195 6.336 1 98.75 14 ALA B O 1
ATOM 733 N N . GLY B 1 15 ? -3.691 14.352 6.199 1 98.62 15 GLY B N 1
ATOM 734 C CA . GLY B 1 15 ? -3.785 14.508 7.641 1 98.62 15 GLY B CA 1
ATOM 735 C C . GLY B 1 15 ? -5.172 14.211 8.188 1 98.62 15 GLY B C 1
ATOM 736 O O . GLY B 1 15 ? -5.312 13.547 9.211 1 98.62 15 GLY B O 1
ATOM 737 N N . TRP B 1 16 ? -6.176 14.766 7.516 1 98.62 16 TRP B N 1
ATOM 738 C CA . TRP B 1 16 ? -7.566 14.523 7.891 1 98.62 16 TRP B CA 1
ATOM 739 C C . TRP B 1 16 ? -7.887 13.031 7.84 1 98.62 16 TRP B C 1
ATOM 741 O O . TRP B 1 16 ? -8.484 12.492 8.773 1 98.62 16 TRP B O 1
ATOM 751 N N . LEU B 1 17 ? -7.492 12.406 6.844 1 98.62 17 LEU B N 1
ATOM 752 C CA . LEU B 1 17 ? -7.711 10.969 6.691 1 98.62 17 LEU B CA 1
ATOM 753 C C . LEU B 1 17 ? -7.027 10.195 7.812 1 98.62 17 LEU B C 1
ATOM 755 O O . LEU B 1 17 ? -7.605 9.258 8.367 1 98.62 17 LEU B O 1
ATOM 759 N N . ALA B 1 18 ? -5.789 10.562 8.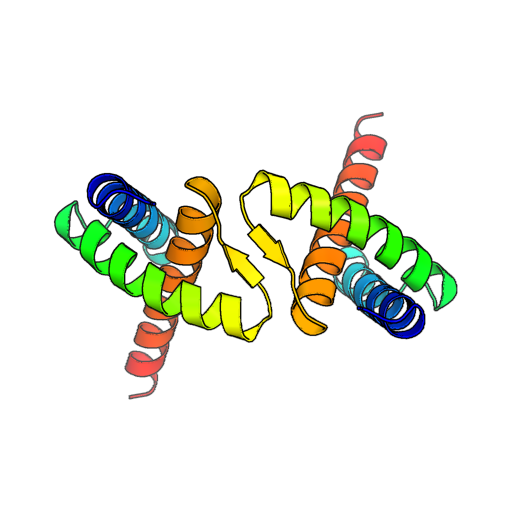055 1 98.75 18 ALA B N 1
ATOM 760 C CA . ALA B 1 18 ? -5.055 9.891 9.117 1 98.75 18 ALA B CA 1
ATOM 761 C C . ALA B 1 18 ? -5.781 10.023 10.453 1 98.75 18 ALA B C 1
ATOM 763 O O . ALA B 1 18 ? -5.848 9.07 11.234 1 98.75 18 ALA B O 1
ATOM 764 N N . GLY B 1 19 ? -6.309 11.18 10.711 1 98.44 19 GLY B N 1
ATOM 765 C CA . GLY B 1 19 ? -7.09 11.406 11.922 1 98.44 19 GLY B CA 1
ATOM 766 C C . GLY B 1 19 ? -8.336 10.547 11.992 1 98.44 19 GLY B C 1
ATOM 767 O O . GLY B 1 19 ? -8.633 9.945 13.023 1 98.44 19 GLY B O 1
ATOM 768 N N . ARG B 1 20 ? -8.992 10.469 10.914 1 98.19 20 ARG B N 1
ATOM 769 C CA . ARG B 1 20 ? -10.203 9.664 10.852 1 98.19 20 ARG B CA 1
ATOM 770 C C . ARG B 1 20 ? -9.906 8.195 11.125 1 98.19 20 ARG B C 1
ATOM 772 O O . ARG B 1 20 ? -10.688 7.504 11.773 1 98.19 20 ARG B O 1
ATOM 779 N N . ILE B 1 21 ? -8.844 7.766 10.781 1 98.19 21 ILE B N 1
ATOM 780 C CA . ILE B 1 21 ? -8.453 6.367 10.906 1 98.19 21 ILE B CA 1
ATOM 781 C C . ILE B 1 21 ? -7.988 6.082 12.328 1 98.19 21 ILE B C 1
ATOM 783 O O . ILE B 1 21 ? -8.297 5.027 12.891 1 98.19 21 ILE B O 1
ATOM 787 N N . THR B 1 22 ? -7.289 7.016 12.883 1 97.62 22 THR B N 1
ATOM 788 C CA . THR B 1 22 ? -6.594 6.719 14.125 1 97.62 22 THR B CA 1
ATOM 789 C C . THR B 1 22 ? -7.422 7.164 15.328 1 97.62 22 THR B C 1
ATOM 791 O O . THR B 1 22 ? -7.309 6.594 16.406 1 97.62 22 THR B O 1
ATOM 794 N N . AR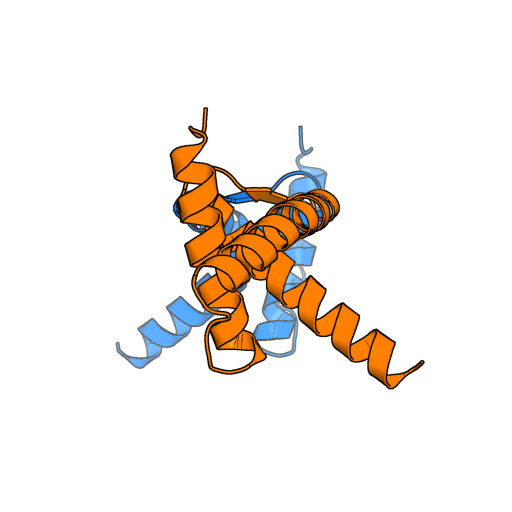G B 1 23 ? -8.172 8.188 15.117 1 95.88 23 ARG B N 1
ATOM 795 C CA . ARG B 1 23 ? -8.844 8.719 16.297 1 95.88 23 ARG B CA 1
ATOM 796 C C . ARG B 1 23 ? -10.305 9.023 16.016 1 95.88 23 ARG B C 1
ATOM 798 O O . ARG B 1 23 ? -11.023 9.531 16.875 1 95.88 23 ARG B O 1
ATOM 805 N N . GLY B 1 24 ? -10.727 8.789 14.828 1 97.25 24 GLY B N 1
ATOM 806 C CA . GLY B 1 24 ? -12.125 8.938 14.461 1 97.25 24 GLY B CA 1
ATOM 807 C C . GLY B 1 24 ? -12.492 10.359 14.086 1 97.25 24 GLY B C 1
ATOM 808 O O . GLY B 1 24 ? -13.625 10.625 13.68 1 97.25 24 GLY B O 1
ATOM 809 N N . LYS B 1 25 ? -11.609 11.25 14.195 1 97.19 25 LYS B N 1
ATOM 810 C CA . LYS B 1 25 ? -11.883 12.633 13.828 1 97.19 25 LYS B CA 1
ATOM 811 C C . LYS B 1 25 ? -10.625 13.32 13.305 1 97.19 25 LYS B C 1
ATOM 813 O O . LYS B 1 25 ? -9.508 12.859 13.555 1 97.19 25 LYS B O 1
ATOM 818 N N . GLY B 1 26 ? -10.797 14.445 12.594 1 97 26 GLY B N 1
ATOM 819 C CA . GLY B 1 26 ? -9.664 15.234 12.117 1 97 26 GLY B CA 1
ATOM 820 C C . GLY B 1 26 ? -8.93 15.953 13.234 1 97 26 GLY B C 1
ATOM 821 O O . GLY B 1 26 ? -9.305 15.844 14.406 1 97 26 GLY B O 1
ATOM 822 N N . PHE B 1 27 ? -7.91 16.703 12.844 1 97.81 27 PHE B N 1
ATOM 823 C CA . PHE B 1 27 ? -7.078 17.453 13.773 1 97.81 27 PHE B CA 1
ATOM 824 C C . PHE B 1 27 ? -7.34 18.953 13.641 1 97.81 27 PHE B C 1
ATOM 826 O O . PHE B 1 27 ? -6.617 19.766 14.219 1 97.81 27 PHE B O 1
ATOM 833 N N . GLY B 1 28 ? -8.406 19.234 12.992 1 97.06 28 GLY B N 1
ATOM 834 C CA . GLY B 1 28 ? -8.547 20.625 12.57 1 97.06 28 GLY B CA 1
ATOM 835 C C . GLY B 1 28 ? -7.719 20.953 11.352 1 97.06 28 GLY B C 1
ATOM 836 O O . GLY B 1 28 ? -6.902 20.141 10.898 1 97.06 28 GLY B O 1
ATOM 837 N N . LEU B 1 29 ? -7.957 22.109 10.727 1 96.75 29 LEU B N 1
ATOM 838 C CA . LEU B 1 29 ? -7.297 22.484 9.477 1 96.75 29 LEU B CA 1
ATOM 839 C C . LEU B 1 29 ? -5.785 22.5 9.648 1 96.75 29 LEU B C 1
ATOM 841 O O . LEU B 1 29 ? -5.055 21.875 8.875 1 96.75 29 LEU B O 1
ATOM 845 N N . VAL B 1 30 ? -5.324 23.25 10.578 1 96.94 30 VAL B N 1
ATOM 846 C CA . VAL B 1 30 ? -3.891 23.391 10.82 1 96.94 30 VAL B CA 1
ATOM 847 C C . VAL B 1 30 ? -3.303 22.062 11.266 1 96.94 30 VAL B C 1
ATOM 849 O O . VAL B 1 30 ? -2.232 21.656 10.805 1 96.94 30 VAL B O 1
ATOM 852 N N . GLY B 1 31 ? -3.98 21.328 12.172 1 97.81 31 GLY B N 1
ATOM 853 C CA . GLY B 1 31 ? -3.533 20.031 12.633 1 97.81 31 GLY B CA 1
ATOM 854 C C . GLY B 1 31 ? -3.439 19 11.523 1 97.81 31 GLY B C 1
ATOM 855 O O . GLY B 1 31 ? -2.484 18.219 11.469 1 97.81 31 GLY B O 1
ATOM 856 N N . ASN B 1 32 ? -4.375 19 10.695 1 98.56 32 ASN B N 1
ATOM 857 C CA . ASN B 1 32 ? -4.352 18.109 9.531 1 98.56 32 ASN B CA 1
ATOM 858 C C . ASN B 1 32 ? -3.172 18.422 8.617 1 98.56 32 ASN B C 1
ATOM 860 O O . ASN B 1 32 ? -2.531 17.516 8.094 1 98.56 32 ASN B O 1
ATOM 864 N N . MET B 1 33 ? -2.934 19.656 8.438 1 97.94 33 MET B N 1
ATOM 865 C CA . MET B 1 33 ? -1.812 20.078 7.602 1 97.94 33 MET B CA 1
ATOM 866 C C . MET B 1 33 ? -0.488 19.609 8.195 1 97.94 33 MET B C 1
ATOM 868 O O . MET B 1 33 ? 0.368 19.094 7.477 1 97.94 33 MET B O 1
ATOM 872 N N . VAL B 1 34 ? -0.298 19.844 9.461 1 97.94 34 VAL B N 1
ATOM 873 C CA . VAL B 1 34 ? 0.936 19.484 10.148 1 97.94 34 VAL B CA 1
ATOM 874 C C . VAL B 1 34 ? 1.121 17.969 10.094 1 97.94 34 VAL B C 1
ATOM 876 O O . VAL B 1 34 ? 2.193 17.469 9.734 1 97.94 34 VAL B O 1
ATOM 879 N N . MET B 1 35 ? 0.083 17.25 10.391 1 98.06 35 MET B N 1
ATOM 880 C CA . MET B 1 35 ? 0.166 15.797 10.391 1 98.06 35 MET B CA 1
ATOM 881 C C . MET B 1 35 ? 0.421 15.266 8.984 1 98.06 35 MET B C 1
ATOM 883 O O . MET B 1 35 ? 1.146 14.289 8.805 1 98.06 35 MET B O 1
ATOM 887 N N . GLY B 1 36 ? -0.249 15.867 8.016 1 97.75 36 GLY B N 1
ATOM 888 C CA . GLY B 1 36 ? -0.03 15.484 6.633 1 97.75 36 GLY B CA 1
ATOM 889 C C . GLY B 1 36 ? 1.404 15.672 6.18 1 97.75 36 GLY B C 1
ATOM 890 O O . GLY B 1 36 ? 1.952 14.836 5.461 1 97.75 36 GLY B O 1
ATOM 891 N N . VAL B 1 37 ? 1.951 16.781 6.598 1 97.44 37 VAL B N 1
ATOM 892 C CA . VAL B 1 37 ? 3.34 17.078 6.262 1 97.44 37 VAL B CA 1
ATOM 893 C C . VAL B 1 37 ? 4.262 16.047 6.898 1 97.44 37 VAL B C 1
ATOM 895 O O . VAL B 1 37 ? 5.137 15.484 6.23 1 97.44 37 VAL B O 1
ATOM 898 N N . ILE B 1 38 ? 4.098 15.812 8.148 1 98.38 38 ILE B N 1
ATOM 899 C CA . ILE B 1 38 ? 4.863 14.773 8.828 1 98.38 38 ILE B CA 1
ATOM 900 C C . ILE B 1 38 ? 4.672 13.438 8.109 1 98.38 38 ILE B C 1
ATOM 902 O O . ILE B 1 38 ? 5.641 12.711 7.879 1 98.38 38 ILE B O 1
ATOM 906 N N . GLY B 1 39 ? 3.498 13.188 7.73 1 98.44 39 GLY B N 1
ATOM 907 C CA . GLY B 1 39 ? 3.166 11.953 7.035 1 98.44 39 GLY B CA 1
ATOM 908 C C . GLY B 1 39 ? 3.844 11.828 5.684 1 98.44 39 GLY B C 1
ATOM 909 O O . GLY B 1 39 ? 4.27 10.742 5.293 1 98.44 39 GLY B O 1
ATOM 910 N N . ALA B 1 40 ? 3.863 12.875 4.969 1 97.38 40 ALA B N 1
ATOM 911 C CA . ALA B 1 40 ? 4.516 12.867 3.664 1 97.38 40 ALA B CA 1
ATOM 912 C C . ALA B 1 40 ? 5.984 12.477 3.785 1 97.38 40 ALA B C 1
ATOM 914 O O . ALA B 1 40 ? 6.496 11.703 2.969 1 97.38 40 ALA B O 1
ATOM 915 N N . PHE B 1 41 ? 6.648 13.023 4.758 1 97.56 41 PHE B N 1
ATOM 916 C CA . PHE B 1 41 ? 8.055 12.711 4.969 1 97.56 41 PHE B CA 1
ATOM 917 C C . PHE B 1 41 ? 8.227 11.273 5.441 1 97.56 41 PHE B C 1
ATOM 919 O O . PHE B 1 41 ? 9.055 10.531 4.906 1 97.56 41 PHE B O 1
ATOM 926 N N . VAL B 1 42 ? 7.449 10.883 6.422 1 98.19 42 VAL B N 1
ATOM 927 C CA . VAL B 1 42 ? 7.527 9.523 6.965 1 98.19 42 VAL B CA 1
ATOM 928 C C . VAL B 1 42 ? 7.098 8.516 5.902 1 98.19 42 VAL B C 1
ATOM 930 O O . VAL B 1 42 ? 7.762 7.496 5.699 1 98.19 42 VAL B O 1
ATOM 933 N N . GLY B 1 43 ? 6 8.836 5.234 1 98 43 GLY B N 1
ATOM 934 C CA . GLY B 1 43 ? 5.512 7.973 4.168 1 98 43 GLY B CA 1
ATOM 935 C C . GLY B 1 43 ? 6.5 7.816 3.029 1 98 43 GLY B C 1
ATOM 936 O O . GLY B 1 43 ? 6.699 6.711 2.52 1 98 43 GLY B O 1
ATOM 937 N N . GLY B 1 44 ? 7.016 8.961 2.631 1 96.81 44 GLY B N 1
ATOM 938 C CA . GLY B 1 44 ? 8.055 8.898 1.614 1 96.81 44 GLY B CA 1
ATOM 939 C C . GLY B 1 44 ? 9.211 8 2.002 1 96.81 44 GLY B C 1
ATOM 940 O O . GLY B 1 44 ? 9.703 7.219 1.184 1 96.81 44 GLY B O 1
ATOM 941 N N . PHE B 1 45 ? 9.625 8.117 3.24 1 97.5 45 PHE B N 1
ATOM 942 C CA . PHE B 1 45 ? 10.719 7.305 3.748 1 97.5 45 PHE B CA 1
ATOM 943 C C . PHE B 1 45 ? 10.328 5.836 3.805 1 97.5 45 PHE B C 1
ATOM 945 O O . PHE B 1 45 ? 11.062 4.969 3.318 1 97.5 45 PHE B O 1
ATOM 952 N N . LEU B 1 46 ? 9.148 5.52 4.312 1 97.25 46 LEU B N 1
ATOM 953 C CA . LEU B 1 46 ? 8.672 4.148 4.48 1 97.25 46 LEU B CA 1
ATOM 954 C C . LEU B 1 46 ? 8.453 3.479 3.131 1 97.25 46 LEU B C 1
ATOM 956 O O . LEU B 1 46 ? 8.836 2.324 2.934 1 97.25 46 LEU B O 1
ATOM 960 N N . PHE B 1 47 ? 7.715 4.164 2.252 1 97.88 47 PHE B N 1
ATOM 961 C CA . PHE B 1 47 ? 7.484 3.635 0.914 1 97.88 47 PHE B CA 1
ATOM 962 C C . PHE B 1 47 ? 8.797 3.414 0.182 1 97.88 47 PHE B C 1
ATOM 964 O O . PHE B 1 47 ? 8.969 2.41 -0.513 1 97.88 47 PHE B O 1
ATOM 971 N N . GLY B 1 48 ? 9.719 4.309 0.392 1 96.75 48 GLY B N 1
ATOM 972 C CA . GLY B 1 48 ? 11.039 4.148 -0.189 1 96.75 48 GLY B CA 1
ATOM 973 C C . GLY B 1 48 ? 11.773 2.924 0.322 1 96.75 48 GLY B C 1
ATOM 974 O O . GLY B 1 48 ? 12.453 2.238 -0.442 1 96.75 48 GLY B O 1
ATOM 975 N N . LEU B 1 49 ? 11.617 2.607 1.573 1 95.25 49 LEU B N 1
ATOM 976 C CA . LEU B 1 49 ? 12.297 1.477 2.201 1 95.25 49 LEU B CA 1
ATOM 977 C C . LEU B 1 49 ? 11.812 0.157 1.608 1 95.25 49 LEU B C 1
ATOM 979 O O . LEU B 1 49 ? 12.562 -0.82 1.563 1 95.25 49 LEU B O 1
ATOM 983 N N . VAL B 1 50 ? 10.562 0.179 1.118 1 95.31 50 VAL B N 1
ATOM 984 C CA . VAL B 1 50 ? 10.008 -1.086 0.652 1 95.31 50 VAL B CA 1
ATOM 985 C C . VAL B 1 50 ? 9.945 -1.092 -0.874 1 95.31 50 VAL B C 1
ATOM 987 O O . VAL B 1 50 ? 9.273 -1.939 -1.47 1 95.31 50 VAL B O 1
ATOM 990 N N . GLY B 1 51 ? 10.523 -0.088 -1.393 1 95.94 51 GLY B N 1
ATOM 991 C CA . GLY B 1 51 ? 10.617 -0.067 -2.844 1 95.94 51 GLY B CA 1
ATOM 992 C C . GLY B 1 51 ? 9.359 0.439 -3.518 1 95.94 51 GLY B C 1
ATOM 993 O O . GLY B 1 51 ? 9.008 -0.01 -4.613 1 95.94 51 GLY B O 1
ATOM 994 N N . LEU B 1 52 ? 8.688 1.214 -2.857 1 96.69 52 LEU B N 1
ATOM 995 C CA . LEU B 1 52 ? 7.508 1.854 -3.432 1 96.69 52 LEU B CA 1
ATOM 996 C C . LEU B 1 52 ? 7.742 3.346 -3.633 1 96.69 52 LEU B C 1
ATOM 998 O O . LEU B 1 52 ? 8.531 3.959 -2.906 1 96.69 52 LEU B O 1
ATOM 1002 N N . SER B 1 53 ? 7.145 3.812 -4.602 1 96.62 53 SER B N 1
ATOM 1003 C CA . SER B 1 53 ? 7.148 5.254 -4.84 1 96.62 53 SER B CA 1
ATOM 1004 C C . SER B 1 53 ? 5.746 5.77 -5.145 1 96.62 53 SER B C 1
ATOM 1006 O O . SER B 1 53 ? 4.973 5.105 -5.836 1 96.62 53 SER B O 1
ATOM 1008 N N . ALA B 1 54 ? 5.508 6.918 -4.555 1 95.56 54 ALA B N 1
ATOM 1009 C CA . ALA B 1 54 ? 4.207 7.547 -4.77 1 95.56 54 ALA B CA 1
ATOM 1010 C C . ALA B 1 54 ? 4.324 8.734 -5.715 1 95.56 54 ALA B C 1
ATOM 1012 O O . ALA B 1 54 ? 5.219 9.57 -5.57 1 95.56 54 ALA B O 1
ATOM 1013 N N . HIS B 1 55 ? 3.443 8.672 -6.633 1 92.62 55 HIS B N 1
ATOM 1014 C CA . HIS B 1 55 ? 3.422 9.75 -7.613 1 92.62 55 HIS B CA 1
ATOM 1015 C C . HIS B 1 55 ? 2.012 10.297 -7.797 1 92.62 55 HIS B C 1
ATOM 1017 O O . HIS B 1 55 ? 1.035 9.656 -7.406 1 92.62 55 HIS B O 1
ATOM 1023 N N . GLY B 1 56 ? 1.963 11.539 -8.258 1 92 56 GLY B N 1
ATOM 1024 C CA . GLY B 1 56 ? 0.671 12.148 -8.531 1 92 56 GLY B CA 1
ATOM 1025 C C . GLY B 1 56 ? -0.083 12.539 -7.277 1 92 56 GLY B C 1
ATOM 1026 O O . GLY B 1 56 ? 0.455 12.445 -6.172 1 92 56 GLY B O 1
ATOM 1027 N N . PHE B 1 57 ? -1.229 13.047 -7.547 1 93.94 57 PHE B N 1
ATOM 1028 C CA . PHE B 1 57 ? -2.055 13.594 -6.473 1 93.94 57 PHE B CA 1
ATOM 1029 C C . PHE B 1 57 ? -2.541 12.484 -5.547 1 93.94 57 PHE B C 1
ATOM 1031 O O . PHE B 1 57 ? -2.314 12.531 -4.34 1 93.94 57 PHE B O 1
ATOM 1038 N N . VAL B 1 58 ? -3.002 11.469 -6.078 1 95.88 58 VAL B N 1
ATOM 1039 C CA . VAL B 1 58 ? -3.623 10.398 -5.305 1 95.88 58 VAL B CA 1
ATOM 1040 C C . VAL B 1 58 ? -2.549 9.586 -4.59 1 95.88 58 VAL B C 1
ATOM 1042 O O . VAL B 1 58 ? -2.682 9.281 -3.402 1 95.88 58 VAL B O 1
ATOM 1045 N N . GLY B 1 59 ? -1.461 9.203 -5.301 1 96.81 59 GLY B N 1
ATOM 1046 C CA . GLY B 1 59 ? -0.367 8.461 -4.691 1 96.81 59 GLY B CA 1
ATOM 1047 C C . GLY B 1 59 ? 0.242 9.172 -3.498 1 96.81 59 GLY B C 1
ATOM 1048 O O . GLY B 1 59 ? 0.578 8.539 -2.496 1 96.81 59 GLY B O 1
ATOM 1049 N N . SER B 1 60 ? 0.329 10.469 -3.629 1 96.62 60 SER B N 1
ATOM 1050 C CA . SER B 1 60 ? 0.897 11.273 -2.549 1 96.62 60 SER B CA 1
ATOM 1051 C C . SER B 1 60 ? -0.011 11.273 -1.325 1 96.62 60 SER B C 1
ATOM 1053 O O . SER B 1 60 ? 0.469 11.266 -0.189 1 96.62 60 SER B O 1
ATOM 1055 N N . ILE B 1 61 ? -1.292 11.328 -1.609 1 98.12 61 ILE B N 1
ATOM 1056 C CA . ILE B 1 61 ? -2.248 11.312 -0.507 1 98.12 61 ILE B CA 1
ATOM 1057 C C . ILE B 1 61 ? -2.152 9.984 0.239 1 98.12 61 ILE B C 1
ATOM 1059 O O . ILE B 1 61 ? -2.141 9.961 1.472 1 98.12 61 ILE B O 1
ATOM 1063 N N . ILE B 1 62 ? -2.051 8.906 -0.521 1 98.38 62 ILE B N 1
ATOM 1064 C CA . ILE B 1 62 ? -1.967 7.582 0.073 1 98.38 62 ILE B CA 1
ATOM 1065 C C . ILE B 1 62 ? -0.688 7.465 0.899 1 98.38 62 ILE B C 1
ATOM 1067 O O . ILE B 1 62 ? -0.729 7.066 2.066 1 98.38 62 ILE B O 1
ATOM 1071 N N . ALA B 1 63 ? 0.452 7.816 0.302 1 98.25 63 ALA B N 1
ATOM 1072 C CA . ALA B 1 63 ? 1.734 7.715 0.994 1 98.25 63 ALA B CA 1
ATOM 1073 C C . ALA B 1 63 ? 1.749 8.578 2.252 1 98.25 63 ALA B C 1
ATOM 1075 O O . ALA B 1 63 ? 2.236 8.148 3.301 1 98.25 63 ALA B O 1
ATOM 1076 N N . ALA B 1 64 ? 1.263 9.797 2.102 1 98.5 64 ALA B N 1
ATOM 1077 C CA . ALA B 1 64 ? 1.25 10.719 3.232 1 98.5 64 ALA B CA 1
ATOM 1078 C C . ALA B 1 64 ? 0.314 10.227 4.332 1 98.5 64 ALA B C 1
ATOM 1080 O O . ALA B 1 64 ? 0.612 10.367 5.52 1 98.5 64 ALA B O 1
ATOM 1081 N N . THR B 1 65 ? -0.838 9.68 3.973 1 98.75 65 THR B N 1
ATOM 1082 C CA . THR B 1 65 ? -1.783 9.156 4.949 1 98.75 65 THR B CA 1
ATOM 1083 C C . THR B 1 65 ? -1.173 7.98 5.715 1 98.75 65 THR B C 1
ATOM 1085 O O . THR B 1 65 ? -1.194 7.957 6.945 1 98.75 65 THR B O 1
ATOM 1088 N N . VAL B 1 66 ? -0.567 7.035 4.961 1 98.62 66 VAL B N 1
ATOM 1089 C CA . VAL B 1 66 ? 0.074 5.883 5.582 1 98.62 66 VAL B CA 1
ATOM 1090 C C . VAL B 1 66 ? 1.193 6.348 6.508 1 98.62 66 VAL B C 1
ATOM 1092 O O . VAL B 1 66 ? 1.335 5.844 7.625 1 98.62 66 VAL B O 1
ATOM 1095 N N . GLY B 1 67 ? 1.936 7.254 6.016 1 98.56 67 GLY B N 1
ATOM 1096 C CA . GLY B 1 67 ? 3.01 7.816 6.82 1 98.56 67 GLY B CA 1
ATOM 1097 C C . GLY B 1 67 ? 2.521 8.445 8.109 1 98.56 67 GLY B C 1
ATOM 1098 O O . GLY B 1 67 ? 3.098 8.211 9.172 1 98.56 67 GLY B O 1
ATOM 1099 N N . ALA B 1 68 ? 1.483 9.211 7.973 1 98.75 68 ALA B N 1
ATOM 1100 C CA . ALA B 1 68 ? 0.933 9.891 9.148 1 98.75 68 ALA B CA 1
ATOM 1101 C C . ALA B 1 68 ? 0.358 8.883 10.141 1 98.75 68 ALA B C 1
ATOM 1103 O O . ALA B 1 68 ? 0.583 8.992 11.344 1 98.75 68 ALA B O 1
ATOM 1104 N N . VAL B 1 69 ? -0.374 7.91 9.703 1 98.75 69 VAL B N 1
ATOM 1105 C CA . VAL B 1 69 ? -0.945 6.871 10.555 1 98.75 69 VAL B CA 1
ATOM 1106 C C . VAL B 1 69 ? 0.173 6.133 11.289 1 98.75 69 VAL B C 1
ATOM 1108 O O . VAL B 1 69 ? 0.092 5.918 12.5 1 98.75 69 VAL B O 1
ATOM 1111 N N . ALA B 1 70 ? 1.158 5.727 10.539 1 98.69 70 ALA B N 1
ATOM 1112 C CA . ALA B 1 70 ? 2.299 5.043 11.148 1 98.69 70 ALA B CA 1
ATOM 1113 C C . ALA B 1 70 ? 2.955 5.906 12.219 1 98.69 70 ALA B C 1
ATOM 1115 O O . ALA B 1 70 ? 3.316 5.41 13.289 1 98.69 70 ALA B O 1
ATOM 1116 N N . PHE B 1 71 ? 3.174 7.188 11.883 1 98.19 71 PHE B N 1
ATOM 1117 C CA . PHE B 1 71 ? 3.777 8.125 12.82 1 98.19 71 PHE B CA 1
ATOM 1118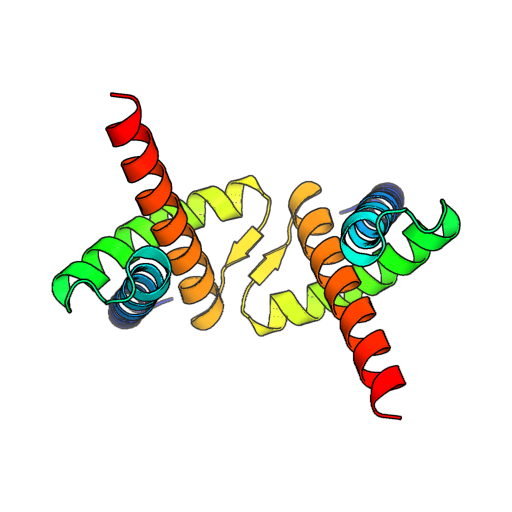 C C . PHE B 1 71 ? 2.973 8.195 14.109 1 98.19 71 PHE B C 1
ATOM 1120 O O . PHE B 1 71 ? 3.537 8.117 15.203 1 98.19 71 PHE B O 1
ATOM 1127 N N . ILE B 1 72 ? 1.639 8.281 14 1 98.19 72 ILE B N 1
ATOM 1128 C CA . ILE B 1 72 ? 0.766 8.422 15.164 1 98.19 72 ILE B CA 1
ATOM 1129 C C . ILE B 1 72 ? 0.812 7.141 16 1 98.19 72 ILE B C 1
ATOM 1131 O O . ILE B 1 72 ? 0.978 7.195 17.219 1 98.19 72 ILE B O 1
ATOM 1135 N N . TYR B 1 73 ? 0.725 6.051 15.375 1 97.88 73 TYR B N 1
ATOM 1136 C CA . TYR B 1 73 ? 0.742 4.793 16.125 1 97.88 73 TYR B CA 1
ATOM 1137 C C . TYR B 1 73 ? 2.1 4.566 16.766 1 97.88 73 TYR B C 1
ATOM 1139 O O . TYR B 1 73 ? 2.182 3.994 17.859 1 97.88 73 TYR B O 1
ATOM 1147 N N . LEU B 1 74 ? 3.139 4.945 16.031 1 97.62 74 LEU B N 1
ATOM 1148 C CA . LEU B 1 74 ? 4.473 4.832 16.625 1 97.62 74 LEU B CA 1
ATOM 1149 C C . LEU B 1 74 ? 4.598 5.707 17.859 1 97.62 74 LEU B C 1
ATOM 1151 O O . LEU B 1 74 ? 5.109 5.262 18.891 1 97.62 74 LEU B O 1
ATOM 1155 N N . THR B 1 75 ? 4.164 6.926 17.734 1 96.31 75 THR B N 1
ATOM 1156 C CA . THR B 1 75 ? 4.258 7.863 18.844 1 96.31 75 THR B CA 1
ATOM 1157 C C . THR B 1 75 ? 3.408 7.391 20.016 1 96.31 75 THR B C 1
ATOM 1159 O O . THR B 1 75 ? 3.82 7.504 21.172 1 96.31 75 THR B O 1
ATOM 1162 N N . ARG B 1 76 ? 2.26 6.805 19.734 1 96.44 76 ARG B N 1
ATOM 1163 C CA . ARG B 1 76 ? 1.408 6.258 20.797 1 96.44 76 ARG B CA 1
ATOM 1164 C C . ARG B 1 76 ? 2.08 5.074 21.484 1 96.44 76 ARG B C 1
ATOM 1166 O O . ARG B 1 76 ? 1.989 4.922 22.703 1 96.44 76 ARG B O 1
ATOM 1173 N N . TYR B 1 77 ? 2.59 4.27 20.719 1 97.19 77 TYR B N 1
ATOM 1174 C CA . TYR B 1 77 ? 3.271 3.094 21.234 1 97.19 77 TYR B CA 1
ATOM 1175 C C . TYR B 1 77 ? 4.434 3.492 22.141 1 97.19 77 TYR B C 1
ATOM 1177 O O . TYR B 1 77 ? 4.613 2.924 23.219 1 97.19 77 TYR B O 1
ATOM 1185 N N . LEU B 1 78 ? 5.262 4.516 21.656 1 96.38 78 LEU B N 1
ATOM 1186 C CA . LEU B 1 78 ? 6.422 4.969 22.422 1 96.38 78 LEU B CA 1
ATOM 1187 C C . LEU B 1 78 ? 6 5.609 23.734 1 96.38 78 LEU B C 1
ATOM 1189 O O . LEU B 1 78 ? 6.684 5.461 24.75 1 96.38 78 LEU B O 1
ATOM 1193 N N . LYS B 1 79 ? 4.859 6.285 23.734 1 95.38 79 LYS B N 1
ATOM 1194 C CA . LYS B 1 79 ? 4.363 6.918 24.953 1 95.38 79 LYS B CA 1
ATOM 1195 C C . LYS B 1 79 ? 3.861 5.879 25.953 1 95.38 79 LYS B C 1
ATOM 1197 O O . LYS B 1 79 ? 3.912 6.098 27.156 1 95.38 79 LYS B O 1
ATOM 1202 N N . LYS B 1 80 ? 3.475 4.762 25.406 1 94.81 80 LYS B N 1
ATOM 1203 C CA . LYS B 1 80 ? 2.971 3.691 26.266 1 94.81 80 LYS B CA 1
ATOM 1204 C C . LYS B 1 80 ? 4.117 2.957 26.953 1 94.81 80 LYS B C 1
ATOM 1206 O O . LYS B 1 80 ? 3.982 2.527 28.109 1 94.81 80 LYS B O 1
ATOM 1211 N N . ILE B 1 81 ? 5.277 2.834 26.312 1 94.62 81 ILE B N 1
ATOM 1212 C CA . ILE B 1 81 ? 6.371 2.059 26.891 1 94.62 81 ILE B CA 1
ATOM 1213 C C . ILE B 1 81 ? 7.281 2.977 27.703 1 94.62 81 ILE B C 1
ATOM 1215 O O . ILE B 1 81 ? 8.094 2.508 28.5 1 94.62 81 ILE B O 1
ATOM 1219 N N . GLY B 1 82 ? 7.277 4.309 27.328 1 76.69 82 GLY B N 1
ATOM 1220 C CA . GLY B 1 82 ? 8.047 5.223 28.156 1 76.69 82 GLY B CA 1
ATOM 1221 C C . GLY B 1 82 ? 7.273 5.75 29.344 1 76.69 82 GLY B C 1
ATOM 1222 O O . GLY B 1 82 ? 7.801 5.812 30.453 1 76.69 82 GLY B O 1
#

Solvent-accessible surface area (backbone atoms only — not comparable to full-atom values): 7646 Å² total; per-residue (Å²): 125,82,48,74,63,55,52,51,50,39,13,29,53,12,13,29,52,23,21,40,73,74,70,67,40,59,54,53,72,67,45,5,30,55,39,5,49,53,2,36,55,45,11,51,51,53,34,47,74,44,24,30,44,63,36,67,72,60,9,41,27,52,33,9,18,53,14,26,40,52,51,51,52,49,53,51,50,51,62,69,77,100,125,82,46,74,64,54,51,50,51,39,13,29,53,12,13,30,51,24,22,40,72,74,70,67,40,60,54,54,72,68,43,5,30,54,39,5,48,53,2,37,55,45,11,51,51,52,34,48,74,43,24,31,44,62,36,68,73,59,9,41,26,52,34,9,19,54,14,25,40,51,51,51,52,50,53,52,52,51,61,70,76,101

Organism: Methanothrix harundinacea (strain 6Ac) (NCBI:txid1110509)

Secondary structure (DSSP, 8-state):
---HHHHHHHHHHHHHHHHHHHTSS--HHHHHHHHHHHHHHHHHHHHHHTTEEE-HHHHHHHHHHHHHHHHHHHHHHHHHH-/---HHHHHHHHHHHHHHHHHHHTSS--HHHHHHHHHHHHHHHHHHHHHHTTEEE-HHHHHHHHHHHHHHHHHHHHHHHHHH-

Sequence (164 aa):
MFSWLWFLIIGIIAGWLAGRITRGKGFGLVGNMVMGVIGAFVGGFLFGLVGLSAHGFVGSIIAATVGAVAFIYLTRYLKKIGMFSWLWFLIIGIIAGWLAGRITRGKGFGLVGNMVMGVIGAFVGGFLFGLVGLSAHGFVGSIIAATVGAVAFIYLTRYLKKIG

InterPro domains:
  IPR007341 Transglycosylase-associated protein [PF04226] (33-78)
  IPR007341 Transglycosylase-associated protein [PTHR33884] (2-80)